Protein AF-W5LVU4-F1 (afdb_monomer)

Secondary structure (DSSP, 8-state):
----HHHHHHHHHHHHHHHHHHHHHHHHHHHH---S---HHHHHHHHHTS---------------EEEPTTS-EEEPP-TTS-S-SSS--B-TTSPBPP-TTTS-HHHHHHHHTTTT------------

Mean predicted aligned error: 16.65 Å

Organism: Lepisosteus oculatus (NCBI:txid7918)

Sequence (129 aa):
MGVSRHFLGVLVGILVGVVLSYCYFKIFFESQSPGRYTPDYFKIYFESQSPGRYTPERHCDAIPKIITSPEGLVYKQTRVLEPRRRDVLTVTPWLAPIVWEGTFDPLIIDSIYKPLNVTIATTVFAVGK

Nearest PDB structures (foldseek):
  7m2w-assembly1_H  TM=3.080E-01  e=7.205E+00  Saccharomyces cerevisiae S288C

Radius of gyration: 25.79 Å; Cα contacts (8 Å, |Δi|>4): 43; chains: 1; bounding box: 55×56×72 Å

Solvent-accessible surface area (backbone atoms only — not comparable to full-atom values): 8746 Å² total; per-residue (Å²): 138,82,82,51,71,66,58,55,53,52,53,52,51,51,52,52,51,52,51,52,51,48,52,49,48,50,54,52,44,67,74,61,57,80,68,86,68,76,51,68,62,61,54,53,55,55,56,70,70,51,97,66,86,80,74,89,78,66,92,73,84,65,70,79,55,69,41,67,44,100,86,68,50,75,42,74,61,82,54,88,92,54,70,90,62,85,90,57,85,52,60,47,98,85,72,48,76,47,93,48,96,75,72,68,57,69,70,60,54,46,66,62,47,57,82,66,69,71,80,85,86,84,89,83,87,88,80,88,132

Foldseek 3Di:
DDDPPVNVVVVVVVVVVVVVVVVVCCVVCVLVVPPVCPPVVVVLLVVVPDPDDDDPPDDPPPPFPWDQDPVRDTDTDDDPNDDPDPPDDQADPSGDGDDDVPPDDVSVVCVVCVVVVDDDDDDDDDDDD

InterPro domains:
  IPR005076 Glycosyl transferase, family 6 [PF03414] (71-129)
  IPR005076 Glycosyl transferase, family 6 [PTHR10462] (30-129)
  IPR029044 Nucleotide-diphospho-sugar transferases [G3DSA:3.90.550.10] (61-129)
  IPR029044 Nucleotide-diphospho-sugar transferases [SSF53448] (73-129)

Structure (mmCIF, N/CA/C/O backbone):
data_AF-W5LVU4-F1
#
_entry.id   AF-W5LVU4-F1
#
loop_
_atom_site.group_PDB
_atom_site.id
_atom_site.type_symbol
_atom_site.label_atom_id
_atom_site.label_alt_id
_atom_site.label_comp_id
_atom_site.label_asym_id
_atom_site.label_entity_id
_atom_site.label_seq_id
_atom_site.pdbx_PDB_ins_code
_atom_site.Cartn_x
_atom_site.Cartn_y
_atom_site.Cartn_z
_atom_site.occupancy
_atom_site.B_iso_or_equiv
_atom_site.auth_seq_id
_atom_site.auth_comp_id
_atom_site.auth_asym_id
_atom_site.auth_atom_id
_atom_site.pdbx_PDB_model_num
ATOM 1 N N . MET A 1 1 ? -8.800 43.505 40.873 1.00 49.34 1 MET A N 1
ATOM 2 C CA . MET A 1 1 ? -9.268 43.414 39.472 1.00 49.34 1 MET A CA 1
ATOM 3 C C . MET A 1 1 ? -9.347 41.941 39.092 1.00 49.34 1 MET A C 1
ATOM 5 O O . MET A 1 1 ? -8.325 41.344 38.791 1.00 49.34 1 MET A O 1
ATOM 9 N N . GLY A 1 2 ? -10.518 41.316 39.246 1.00 59.62 2 GLY A N 1
ATOM 10 C CA . GLY A 1 2 ? -10.696 39.882 38.996 1.00 59.62 2 GLY A CA 1
ATOM 11 C C . GLY A 1 2 ? -10.997 39.626 37.524 1.00 59.62 2 GLY A C 1
ATOM 12 O O . GLY A 1 2 ? -12.016 40.093 37.022 1.00 59.62 2 GLY A O 1
ATOM 13 N N . VAL A 1 3 ? -10.116 38.909 36.828 1.00 64.06 3 VAL A N 1
ATOM 14 C CA . VAL A 1 3 ? -10.374 38.465 35.454 1.00 64.06 3 VAL A CA 1
ATOM 15 C C . VAL A 1 3 ? -11.526 37.462 35.502 1.00 64.06 3 VAL A C 1
ATOM 17 O O . VAL A 1 3 ? -11.422 36.406 36.124 1.00 64.06 3 VAL A O 1
ATOM 20 N N . SER A 1 4 ? -12.661 37.828 34.904 1.00 69.56 4 SER A N 1
ATOM 21 C CA . SER A 1 4 ? -13.858 36.986 34.867 1.00 69.56 4 SER A CA 1
ATOM 22 C C . SER A 1 4 ? -13.539 35.650 34.188 1.00 69.56 4 SER A C 1
ATOM 24 O O . SER A 1 4 ? -12.883 35.611 33.148 1.00 69.56 4 SER A O 1
ATOM 26 N N . ARG A 1 5 ? -14.013 34.538 34.763 1.00 71.38 5 ARG A N 1
ATOM 27 C CA . ARG A 1 5 ? -13.791 33.166 34.255 1.00 71.38 5 ARG A CA 1
ATOM 28 C C . ARG A 1 5 ? -14.218 33.007 32.788 1.00 71.38 5 ARG A C 1
ATOM 30 O O . ARG A 1 5 ? -13.638 32.204 32.065 1.00 71.38 5 ARG A O 1
ATOM 37 N N . HIS A 1 6 ? -15.170 33.825 32.339 1.00 74.25 6 HIS A N 1
ATOM 38 C CA . HIS A 1 6 ? -15.590 33.911 30.941 1.00 74.25 6 HIS A CA 1
ATOM 39 C C . HIS A 1 6 ? -14.502 34.492 30.025 1.00 74.25 6 HIS A C 1
ATOM 41 O O . HIS A 1 6 ? -14.295 33.976 28.932 1.00 74.25 6 HIS A O 1
ATOM 47 N N . PHE A 1 7 ? -13.754 35.503 30.478 1.00 78.06 7 PHE A N 1
ATOM 48 C CA . PHE A 1 7 ? -12.637 36.074 29.718 1.00 78.06 7 PHE A CA 1
ATOM 49 C C . PHE A 1 7 ? -11.483 35.083 29.569 1.00 78.06 7 PHE A C 1
ATOM 51 O O . PHE A 1 7 ? -10.905 34.984 28.492 1.00 78.06 7 PHE A O 1
ATOM 58 N N . LEU A 1 8 ? -11.185 34.306 30.616 1.00 80.31 8 LEU A N 1
ATOM 59 C CA . LEU A 1 8 ?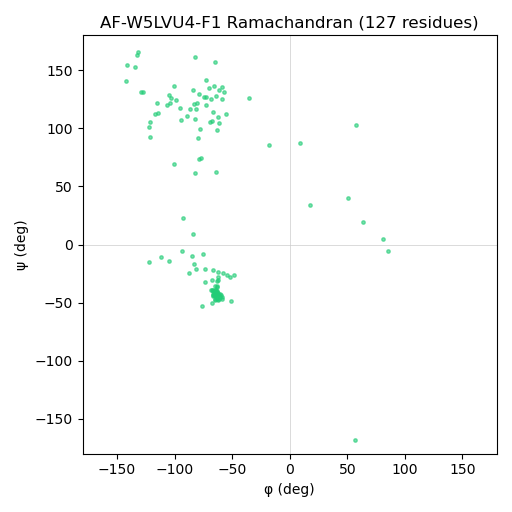 -10.148 33.275 30.548 1.00 80.31 8 LEU A CA 1
ATOM 60 C C . LEU A 1 8 ? -10.520 32.166 29.548 1.00 80.31 8 LEU 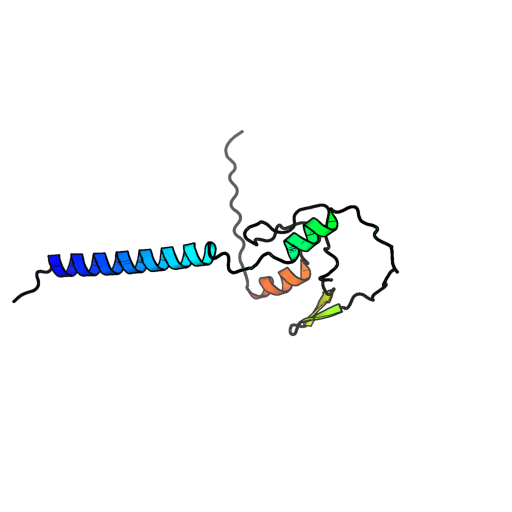A C 1
ATO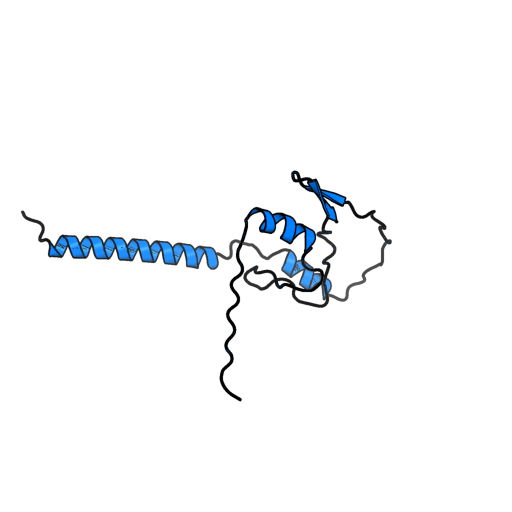M 62 O O . LEU A 1 8 ? -9.676 31.745 28.763 1.00 80.31 8 LEU A O 1
ATOM 66 N N . GLY A 1 9 ? -11.790 31.744 29.523 1.00 81.69 9 GLY A N 1
ATOM 67 C CA . GLY A 1 9 ? -12.283 30.749 28.564 1.00 81.69 9 GLY A CA 1
ATOM 68 C C . GLY A 1 9 ? -12.194 31.212 27.107 1.00 81.69 9 GLY A C 1
ATOM 69 O O . GLY A 1 9 ? -11.768 30.445 26.246 1.00 81.69 9 GLY A O 1
ATOM 70 N N . VAL A 1 10 ? -12.520 32.480 26.834 1.00 86.81 10 VAL A N 1
ATOM 71 C CA . VAL A 1 10 ? -12.390 33.070 25.489 1.00 86.81 10 VAL A CA 1
ATOM 72 C C . VAL A 1 10 ? -10.925 33.109 25.045 1.00 86.81 10 VAL A C 1
ATOM 74 O O . VAL A 1 10 ? -10.613 32.747 23.914 1.00 86.81 10 VAL A O 1
ATOM 77 N N . LEU A 1 11 ? -10.013 33.484 25.942 1.00 89.44 11 LEU A N 1
ATOM 78 C CA . LEU A 1 11 ? -8.584 33.596 25.638 1.00 89.44 11 LEU A CA 1
ATOM 79 C C . LEU A 1 11 ? -7.950 32.228 25.341 1.00 89.44 11 LEU A C 1
ATOM 81 O O . LEU A 1 11 ? -7.182 32.093 24.388 1.00 89.44 11 LEU A O 1
ATOM 85 N N . VAL A 1 12 ? -8.333 31.198 26.101 1.00 91.38 12 VAL A N 1
ATOM 86 C CA . VAL A 1 12 ? -7.921 29.808 25.847 1.00 91.38 12 VAL A CA 1
ATOM 87 C C . VAL A 1 12 ? -8.497 29.302 24.523 1.00 91.38 12 VAL A C 1
ATOM 89 O O . VAL A 1 12 ? -7.768 28.700 23.739 1.00 91.38 12 VAL A O 1
ATOM 92 N N . GLY A 1 13 ? -9.768 29.589 24.227 1.00 90.00 13 GLY A N 1
ATOM 93 C CA . GLY A 1 13 ? -10.394 29.210 22.958 1.00 90.00 13 GLY A CA 1
ATOM 94 C C . GLY A 1 13 ? -9.704 29.830 21.739 1.00 90.00 13 GLY A C 1
ATOM 95 O O . GLY A 1 13 ? -9.441 29.132 20.761 1.00 90.00 13 GLY A O 1
ATOM 96 N N . ILE A 1 14 ? -9.338 31.113 21.819 1.00 94.00 14 ILE A N 1
ATOM 97 C CA . ILE A 1 14 ? -8.584 31.804 20.761 1.00 94.00 14 ILE A CA 1
ATOM 98 C C . ILE A 1 14 ? -7.201 31.172 20.584 1.00 94.00 14 ILE A C 1
ATOM 100 O O . ILE A 1 14 ? -6.810 30.883 19.456 1.00 94.00 14 ILE A O 1
ATOM 104 N N . LEU A 1 15 ? -6.478 30.904 21.675 1.00 94.62 15 LEU A N 1
ATOM 105 C CA . LEU A 1 15 ? -5.166 30.250 21.617 1.00 94.62 15 LEU A CA 1
ATOM 106 C C . LEU A 1 15 ? -5.242 28.875 20.948 1.00 94.62 15 LEU A C 1
ATOM 108 O O . LEU A 1 15 ? -4.452 28.588 20.052 1.00 94.62 15 LEU A O 1
ATOM 112 N N . VAL A 1 16 ? -6.216 28.048 21.331 1.00 94.12 16 VAL A N 1
ATOM 113 C CA . VAL A 1 16 ? -6.416 26.722 20.731 1.00 94.12 16 VAL A CA 1
ATOM 114 C C . VAL A 1 16 ? -6.765 26.842 19.247 1.00 94.12 16 VAL A C 1
ATOM 116 O O . VAL A 1 16 ? -6.183 26.133 18.430 1.00 94.12 16 VAL A O 1
ATOM 119 N N . GLY A 1 17 ? -7.651 27.769 18.875 1.00 94.06 17 GLY A N 1
ATOM 120 C CA . GLY A 1 17 ? -8.009 28.016 17.477 1.00 94.06 17 GLY A CA 1
ATOM 121 C C . GLY A 1 17 ? -6.821 28.469 16.624 1.00 94.06 17 GLY A C 1
ATOM 122 O O . GLY A 1 17 ? -6.619 27.950 15.528 1.00 94.06 17 GLY A O 1
ATOM 123 N N . VAL A 1 18 ? -5.990 29.380 17.139 1.00 95.06 18 VAL A N 1
ATOM 124 C CA . VAL A 1 18 ? -4.783 29.863 16.448 1.00 95.06 18 VAL A CA 1
ATOM 125 C C . VAL A 1 18 ? -3.755 28.744 16.285 1.00 95.06 18 VAL A C 1
ATOM 127 O O . VAL A 1 18 ? -3.203 28.586 15.199 1.00 95.06 18 VAL A O 1
ATOM 130 N N . VAL A 1 19 ? -3.529 27.929 17.320 1.00 94.81 19 VAL A N 1
ATOM 131 C CA . VAL A 1 19 ? -2.598 26.791 17.252 1.00 94.81 19 VAL A CA 1
ATOM 132 C C . VAL A 1 19 ? -3.089 25.745 16.254 1.00 94.81 19 VAL A C 1
ATOM 134 O O . VAL A 1 19 ? -2.322 25.331 15.389 1.00 94.81 19 VAL A O 1
ATOM 137 N N . LEU A 1 20 ? -4.368 25.362 16.308 1.00 92.31 20 LEU A N 1
ATOM 138 C CA . LEU A 1 20 ? -4.947 24.406 15.361 1.00 92.31 20 LEU A CA 1
ATOM 139 C C . LEU A 1 20 ? -4.903 24.935 13.924 1.00 92.31 20 LEU A C 1
ATOM 141 O O 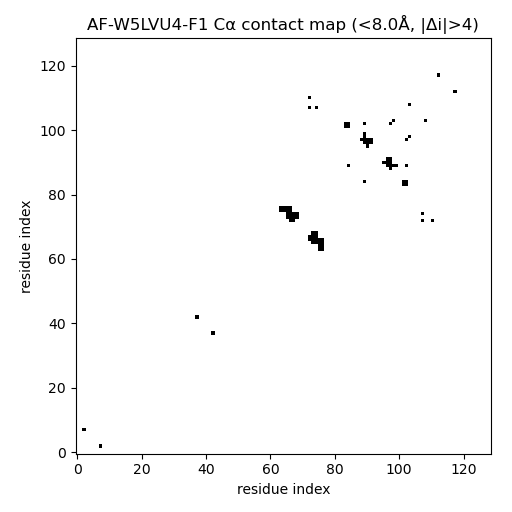. LEU A 1 20 ? -4.535 24.193 13.015 1.00 92.31 20 LEU A O 1
ATOM 145 N N . SER A 1 21 ? -5.203 26.219 13.715 1.00 92.56 21 SER A N 1
ATOM 146 C CA . SER A 1 21 ? -5.102 26.858 12.401 1.00 92.56 21 SER A CA 1
ATOM 147 C C . SER A 1 21 ? -3.661 26.913 11.898 1.00 92.56 21 SER A C 1
ATOM 149 O O . SER A 1 21 ? -3.432 26.679 10.716 1.00 92.56 21 SER A O 1
ATOM 151 N N . TYR A 1 22 ? -2.686 27.207 12.760 1.00 91.12 22 TYR A N 1
ATOM 152 C CA . TYR A 1 22 ? -1.271 27.214 12.391 1.00 91.12 22 TYR A CA 1
ATOM 153 C C . TYR A 1 22 ? -0.778 25.807 12.048 1.00 91.12 22 TYR A C 1
ATOM 155 O O . TYR A 1 22 ? -0.119 25.627 11.030 1.00 91.12 22 TYR A O 1
ATOM 163 N N . CYS A 1 23 ? -1.139 24.795 12.841 1.00 88.94 23 CYS A N 1
ATOM 164 C CA . CYS A 1 23 ? -0.817 23.399 12.551 1.00 88.94 23 CYS A CA 1
ATOM 165 C C . CYS A 1 23 ? -1.440 22.945 11.228 1.00 88.94 23 CYS A C 1
ATOM 167 O O . CYS A 1 23 ? -0.748 22.350 10.405 1.00 88.94 23 CYS A O 1
ATOM 169 N N . TYR A 1 24 ? -2.712 23.275 10.990 1.00 85.44 24 TYR A N 1
ATOM 170 C CA . TYR A 1 24 ? -3.382 22.970 9.730 1.00 85.44 24 TYR A CA 1
ATOM 171 C C . TYR A 1 24 ? -2.718 23.685 8.551 1.00 85.44 24 TYR A C 1
ATOM 173 O O . TYR A 1 24 ? -2.403 23.051 7.549 1.00 85.44 24 TYR A O 1
ATOM 181 N N . PHE A 1 25 ? -2.443 24.986 8.681 1.00 85.19 25 PHE A N 1
ATOM 182 C CA . PHE A 1 25 ? -1.782 25.767 7.640 1.00 85.19 25 PHE A CA 1
ATOM 183 C C . PHE A 1 25 ? -0.369 25.255 7.365 1.00 85.19 25 PHE A C 1
ATOM 185 O O . PHE A 1 25 ? 0.009 25.140 6.210 1.00 85.19 25 PHE A O 1
ATOM 192 N N . LYS A 1 26 ? 0.399 24.878 8.390 1.00 82.12 26 LYS A N 1
ATOM 193 C CA . LYS A 1 26 ? 1.740 24.311 8.223 1.00 82.12 26 LYS A CA 1
ATOM 194 C C . LYS A 1 26 ? 1.690 22.959 7.511 1.00 82.12 26 LYS A C 1
ATOM 196 O O . LYS A 1 26 ? 2.459 22.757 6.588 1.00 82.12 26 LYS A O 1
ATOM 201 N N . ILE A 1 27 ? 0.765 22.067 7.876 1.00 77.75 27 ILE A N 1
ATOM 202 C CA . ILE A 1 27 ? 0.585 20.765 7.206 1.00 77.75 27 ILE A CA 1
ATOM 203 C C . ILE A 1 27 ? 0.132 20.955 5.752 1.00 77.75 27 ILE A C 1
ATOM 205 O O . ILE A 1 27 ? 0.701 20.358 4.841 1.00 77.75 27 ILE A O 1
ATOM 209 N N . PHE A 1 28 ? -0.863 21.811 5.515 1.00 74.00 28 PHE A N 1
ATOM 210 C CA . PHE A 1 28 ? -1.380 22.087 4.176 1.00 74.00 28 PHE A CA 1
ATOM 211 C C . PHE A 1 28 ? -0.347 22.797 3.296 1.00 74.00 28 PHE A C 1
ATOM 213 O O . PHE A 1 28 ? -0.173 22.433 2.139 1.00 74.00 28 PHE A O 1
ATOM 220 N N . PHE A 1 29 ? 0.371 23.782 3.836 1.00 62.59 29 PHE A N 1
ATOM 221 C CA . PHE A 1 29 ? 1.403 24.509 3.108 1.00 62.59 29 PHE A CA 1
ATOM 222 C C . PHE A 1 29 ? 2.658 23.664 2.915 1.00 62.59 29 PHE A C 1
ATOM 224 O O . PHE A 1 29 ? 3.280 23.777 1.875 1.00 62.59 29 PHE A O 1
ATOM 231 N N . GLU A 1 30 ? 3.030 22.770 3.827 1.00 60.56 30 GLU A N 1
ATOM 232 C CA . GLU A 1 30 ? 4.100 21.789 3.583 1.00 60.56 30 GLU A CA 1
ATOM 233 C C . GLU A 1 30 ? 3.675 20.763 2.518 1.00 60.56 30 GLU A C 1
ATOM 235 O O . GLU A 1 30 ? 4.490 20.351 1.699 1.00 60.56 30 GLU A O 1
ATOM 240 N N . SER A 1 31 ? 2.374 20.467 2.427 1.00 54.22 31 SER A N 1
ATOM 241 C CA . SER A 1 31 ? 1.786 19.704 1.321 1.00 54.22 31 SER A CA 1
ATOM 242 C C . SER A 1 31 ? 1.675 20.487 0.000 1.00 54.22 31 SER A C 1
ATOM 244 O O . SER A 1 31 ? 1.541 19.858 -1.047 1.00 54.22 31 SER A O 1
ATOM 246 N N . GLN A 1 32 ? 1.688 21.824 0.027 1.00 52.81 32 GLN A N 1
ATOM 247 C CA . GLN A 1 32 ? 1.508 22.699 -1.146 1.00 52.81 32 GLN A CA 1
ATOM 248 C C . GLN A 1 32 ? 2.763 23.480 -1.535 1.00 52.81 32 GLN A C 1
ATOM 250 O O . GLN A 1 32 ? 2.773 24.074 -2.606 1.00 52.81 32 GLN A O 1
ATOM 255 N N . SER A 1 33 ? 3.811 23.492 -0.705 1.00 46.94 33 SER A N 1
ATOM 256 C CA . SER A 1 33 ? 5.079 24.165 -0.969 1.00 46.94 33 SER A CA 1
ATOM 257 C C . SER A 1 33 ? 5.676 23.519 -2.210 1.00 46.94 33 SER A C 1
ATOM 259 O O . SER A 1 33 ? 6.234 22.423 -2.115 1.00 46.94 33 SER A O 1
ATOM 261 N N . PRO A 1 34 ? 5.626 24.179 -3.377 1.00 46.72 34 PRO A N 1
ATOM 262 C CA . PRO A 1 34 ? 6.292 23.711 -4.567 1.00 46.72 34 PRO A CA 1
ATOM 263 C C . PRO A 1 34 ? 7.736 24.181 -4.420 1.00 46.72 34 PRO A C 1
ATOM 265 O O . PRO A 1 34 ? 8.224 25.040 -5.153 1.00 46.72 34 PRO A O 1
ATOM 268 N N . GLY A 1 35 ? 8.421 23.703 -3.381 1.00 42.75 35 GLY A N 1
ATOM 269 C CA . GLY A 1 35 ? 9.856 23.867 -3.292 1.00 42.75 35 GLY A CA 1
ATOM 270 C C . GLY A 1 35 ? 10.413 23.112 -4.478 1.00 42.75 35 GLY A C 1
ATOM 271 O O . GLY A 1 35 ? 10.409 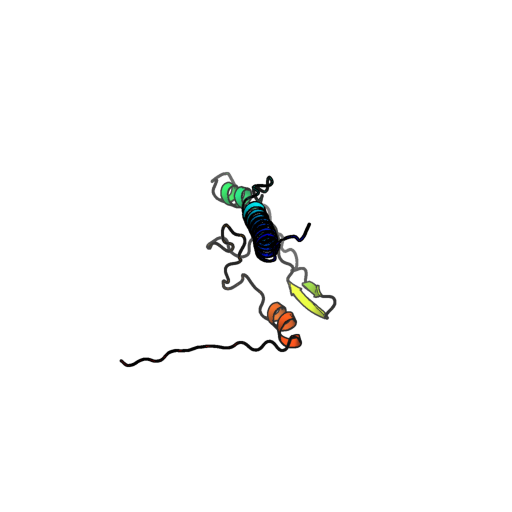21.907 -4.401 1.00 42.75 35 GLY A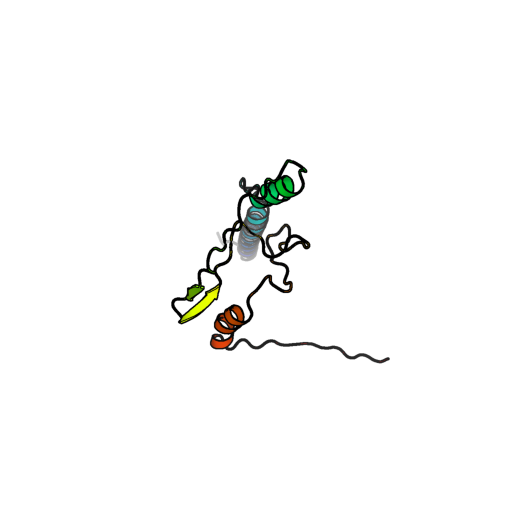 O 1
ATOM 272 N N . ARG A 1 36 ? 10.740 23.803 -5.578 1.00 43.03 36 ARG A N 1
ATOM 273 C CA . ARG A 1 36 ? 11.573 23.442 -6.750 1.00 43.03 36 ARG A CA 1
ATOM 274 C C . ARG A 1 36 ? 11.895 21.957 -7.033 1.00 43.03 36 ARG A C 1
ATOM 276 O O . ARG A 1 36 ? 12.945 21.651 -7.584 1.00 43.03 36 ARG A O 1
ATOM 283 N N . TYR A 1 37 ? 10.983 21.044 -6.744 1.00 44.28 37 TYR A N 1
ATOM 284 C CA . TYR A 1 37 ? 11.040 19.637 -7.080 1.00 44.28 37 TYR A CA 1
ATOM 285 C C . TYR A 1 37 ? 10.156 19.483 -8.307 1.00 44.28 37 TYR A C 1
ATOM 287 O O . TYR A 1 37 ? 9.076 18.906 -8.254 1.00 44.28 37 TYR A O 1
ATOM 295 N N . THR A 1 38 ? 10.606 20.026 -9.439 1.00 45.31 38 THR A N 1
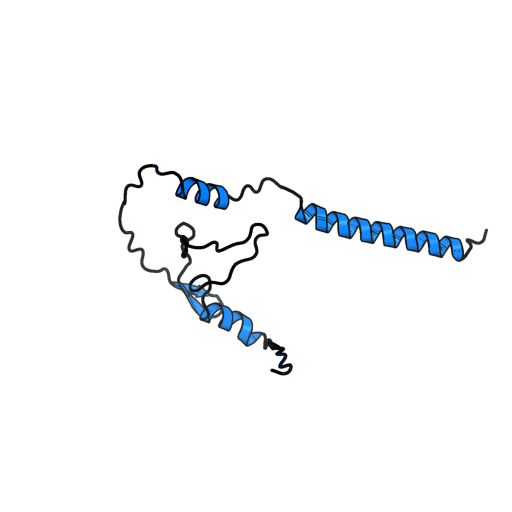ATOM 296 C CA . THR A 1 38 ? 10.327 19.310 -10.681 1.00 45.31 38 THR A CA 1
ATOM 297 C C . THR A 1 38 ? 11.054 17.984 -10.499 1.00 45.31 38 THR A C 1
ATOM 299 O O . THR A 1 38 ? 12.286 18.003 -10.410 1.00 45.31 38 THR A O 1
ATOM 302 N N . PRO A 1 39 ? 10.359 16.853 -10.320 1.00 49.19 39 PRO A N 1
ATOM 303 C CA . PRO A 1 39 ? 11.061 15.604 -10.141 1.00 49.19 39 PRO A CA 1
ATOM 304 C C . PRO A 1 39 ? 11.793 15.367 -11.457 1.00 49.19 39 PRO A C 1
ATOM 306 O O . PRO A 1 39 ? 11.156 15.383 -12.512 1.00 49.19 39 PRO A O 1
ATOM 309 N N . ASP A 1 40 ? 13.101 15.117 -11.414 1.00 54.44 40 ASP A N 1
ATOM 310 C CA . ASP A 1 40 ? 13.837 14.614 -12.583 1.00 54.44 40 ASP A CA 1
ATOM 311 C C . ASP A 1 40 ? 13.095 13.421 -13.216 1.00 54.44 40 ASP A C 1
ATOM 313 O O . ASP A 1 40 ? 13.130 13.228 -14.422 1.00 54.44 40 ASP A O 1
ATOM 317 N N . TYR A 1 41 ? 12.295 12.694 -12.427 1.00 50.59 41 TYR A N 1
ATOM 318 C CA . TYR A 1 41 ? 11.334 11.694 -12.885 1.00 50.59 41 TYR A CA 1
ATOM 319 C C . TYR A 1 41 ? 10.382 12.184 -13.987 1.00 50.59 41 TYR A C 1
ATOM 321 O O . TYR A 1 41 ? 10.250 11.520 -15.009 1.00 50.59 41 TYR A O 1
ATOM 329 N N . PHE A 1 42 ? 9.743 13.349 -13.834 1.00 51.50 42 PHE A N 1
ATOM 330 C CA . PHE A 1 42 ? 8.828 13.874 -14.854 1.00 51.50 42 PHE A CA 1
ATOM 331 C C . PHE A 1 42 ? 9.577 14.200 -16.151 1.00 51.50 42 PHE A C 1
ATOM 333 O O . PHE A 1 42 ? 9.069 13.948 -17.241 1.00 51.50 42 PHE A O 1
ATOM 340 N N . LYS A 1 43 ? 10.821 14.678 -16.031 1.00 53.72 43 LYS A N 1
ATOM 341 C CA . LYS A 1 43 ? 11.706 14.925 -17.171 1.00 53.72 43 LYS A CA 1
ATOM 342 C C . LYS A 1 43 ? 12.095 13.621 -17.875 1.00 53.72 43 LYS A C 1
ATOM 344 O O . LYS A 1 43 ? 12.003 13.557 -19.092 1.00 53.72 43 LYS A O 1
ATOM 349 N N . ILE A 1 44 ? 12.433 12.563 -17.130 1.00 56.94 44 ILE A N 1
ATOM 350 C CA . ILE A 1 44 ? 12.770 11.237 -17.684 1.00 56.94 44 ILE A CA 1
ATOM 351 C C . ILE A 1 44 ? 11.562 10.612 -18.400 1.00 56.94 44 ILE A C 1
ATOM 353 O O . ILE A 1 44 ? 11.720 10.026 -19.470 1.00 56.94 44 ILE A O 1
ATOM 357 N N . TYR A 1 45 ? 10.350 10.764 -17.857 1.00 50.00 45 TYR A N 1
ATOM 358 C CA . TYR A 1 45 ? 9.126 10.305 -18.526 1.00 50.00 45 TYR A CA 1
ATOM 359 C C . TYR A 1 45 ? 8.893 11.041 -19.849 1.00 50.00 45 TYR A C 1
ATOM 361 O O . TYR A 1 45 ? 8.645 10.391 -20.864 1.00 50.00 45 TYR A O 1
ATOM 369 N N . PHE A 1 46 ? 9.025 12.371 -19.863 1.00 52.47 46 PHE A N 1
ATOM 370 C CA . PHE A 1 46 ? 8.822 13.177 -21.072 1.00 52.47 46 PHE A CA 1
ATOM 371 C C . PHE A 1 46 ? 9.912 12.946 -22.134 1.00 52.47 46 PHE A C 1
ATOM 373 O O . PHE A 1 46 ? 9.609 12.835 -23.323 1.00 52.47 46 PHE A O 1
ATOM 380 N N . GLU A 1 47 ? 11.173 12.800 -21.715 1.00 51.16 47 GLU A N 1
ATOM 381 C CA . GLU A 1 47 ? 12.297 12.450 -22.595 1.00 51.16 47 GLU A CA 1
ATOM 382 C C . GLU A 1 47 ? 12.086 11.058 -23.218 1.00 51.16 47 GLU A C 1
ATOM 384 O O . GLU A 1 47 ? 12.346 10.864 -24.402 1.00 51.16 47 GLU A O 1
ATOM 389 N N . SER A 1 48 ? 11.513 10.104 -22.467 1.00 53.12 48 SER A N 1
ATOM 390 C CA . SER A 1 48 ? 11.208 8.759 -22.980 1.00 53.12 48 SER A CA 1
ATOM 391 C C . SER A 1 48 ? 10.123 8.725 -24.065 1.00 53.12 48 SER A C 1
ATOM 393 O O . SER A 1 48 ? 10.068 7.774 -24.844 1.00 53.12 48 SER A O 1
ATOM 395 N N . GLN A 1 49 ? 9.268 9.752 -24.132 1.00 49.25 49 GLN A N 1
ATOM 396 C CA . GLN A 1 49 ? 8.192 9.877 -25.123 1.00 49.25 49 GLN A CA 1
ATOM 397 C C . GLN A 1 49 ? 8.596 10.687 -26.364 1.00 49.25 49 GLN A C 1
ATOM 399 O O . GLN A 1 49 ? 7.831 10.745 -27.328 1.00 49.25 49 GLN A O 1
ATOM 404 N N . SER A 1 50 ? 9.795 11.276 -26.383 1.00 48.78 50 SER A N 1
ATOM 405 C CA . SER A 1 50 ? 10.318 11.987 -27.552 1.00 48.78 50 SER A CA 1
ATOM 406 C C . SER A 1 50 ? 10.951 10.984 -28.531 1.00 48.78 50 SER A C 1
ATOM 408 O O . SER A 1 50 ? 11.892 10.284 -28.156 1.00 48.78 50 SER A O 1
ATOM 410 N N . PRO A 1 51 ? 10.488 10.872 -29.793 1.00 52.47 51 PRO A N 1
ATOM 411 C CA . PRO A 1 51 ? 11.039 9.923 -30.756 1.00 52.47 51 PRO A CA 1
ATOM 412 C C . PRO A 1 51 ? 12.354 10.471 -31.333 1.00 52.47 51 PRO A C 1
ATOM 414 O O . PRO A 1 51 ? 12.418 10.947 -32.464 1.00 52.47 51 PRO A O 1
ATOM 417 N N . GLY A 1 52 ? 13.415 10.439 -30.530 1.00 50.00 52 GLY A N 1
ATOM 418 C CA . GLY A 1 52 ? 14.761 10.867 -30.896 1.00 50.00 52 GLY A CA 1
ATOM 419 C C . GLY A 1 52 ? 15.755 9.723 -30.729 1.00 50.00 52 GLY A C 1
ATOM 420 O O . GLY A 1 52 ? 16.093 9.365 -29.611 1.00 50.00 52 GLY A O 1
ATOM 421 N N . ARG A 1 53 ? 16.180 9.138 -31.859 1.00 43.00 53 ARG A N 1
ATOM 422 C CA . ARG A 1 53 ? 17.276 8.159 -32.058 1.00 43.00 53 ARG A CA 1
ATOM 423 C C . ARG A 1 53 ? 17.907 7.572 -30.781 1.00 43.00 53 ARG A C 1
ATOM 425 O O . ARG A 1 53 ? 18.963 8.019 -30.344 1.00 43.00 53 ARG A O 1
ATOM 432 N N . TYR A 1 54 ? 17.328 6.487 -30.273 1.00 40.97 54 TYR A N 1
ATOM 433 C CA . TYR A 1 54 ? 18.033 5.597 -29.353 1.00 40.97 54 TYR A CA 1
ATOM 434 C C . TYR A 1 54 ? 18.910 4.641 -30.171 1.00 40.97 54 TYR A C 1
ATOM 436 O O . TYR A 1 54 ? 18.402 3.762 -30.871 1.00 40.97 54 TYR A O 1
ATOM 444 N N . THR A 1 55 ? 20.227 4.830 -30.130 1.00 42.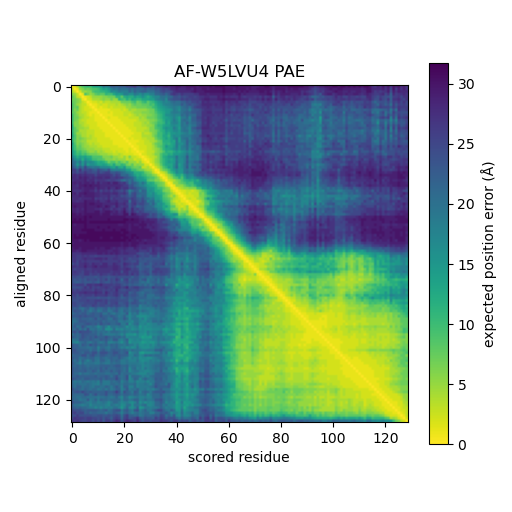03 55 THR A N 1
ATOM 445 C CA . THR A 1 55 ? 21.180 3.801 -30.554 1.00 42.03 55 THR A CA 1
ATOM 446 C C . THR A 1 55 ? 21.189 2.706 -29.482 1.00 42.03 55 THR A C 1
ATOM 448 O O . THR A 1 55 ? 21.361 3.019 -28.304 1.00 42.03 55 THR A O 1
ATOM 451 N N . PRO A 1 56 ? 20.984 1.420 -29.827 1.00 45.56 56 PRO A N 1
ATOM 452 C CA . PRO A 1 56 ? 21.049 0.338 -28.855 1.00 45.56 56 PRO A CA 1
ATOM 453 C C . PRO A 1 56 ? 22.523 0.045 -28.566 1.00 45.56 56 PRO A C 1
ATOM 455 O O . PRO A 1 56 ? 23.105 -0.919 -29.063 1.00 45.56 56 PRO A O 1
ATOM 458 N N . GLU A 1 57 ? 23.172 0.916 -27.802 1.00 45.16 57 GLU A N 1
ATOM 459 C CA . GLU A 1 57 ? 24.539 0.684 -27.364 1.00 45.16 57 GLU A CA 1
ATOM 460 C C . GLU A 1 57 ? 24.544 -0.308 -26.206 1.00 45.16 57 GLU A C 1
ATOM 462 O O . GLU A 1 57 ? 24.323 0.028 -25.050 1.00 45.16 57 GLU A O 1
ATOM 467 N N . ARG A 1 58 ? 24.838 -1.551 -26.596 1.00 42.03 58 ARG A N 1
ATOM 468 C CA . ARG A 1 58 ? 25.450 -2.626 -25.812 1.00 42.03 58 ARG A CA 1
ATOM 469 C C . ARG A 1 58 ? 24.703 -3.020 -24.541 1.00 42.03 58 ARG A C 1
ATOM 471 O O . ARG A 1 58 ? 24.838 -2.429 -23.481 1.00 42.03 58 ARG A O 1
ATOM 478 N N . HIS A 1 59 ? 24.011 -4.145 -24.684 1.00 44.22 59 HIS A N 1
ATOM 479 C CA . HIS A 1 59 ? 23.902 -5.229 -23.713 1.00 44.22 59 HIS A CA 1
ATOM 480 C C . HIS A 1 59 ? 25.001 -5.200 -22.632 1.00 44.22 59 HIS A C 1
ATOM 482 O O . HIS A 1 59 ? 26.043 -5.843 -22.745 1.00 44.22 59 HIS A O 1
ATOM 488 N N . CYS A 1 60 ? 24.769 -4.427 -21.574 1.00 47.62 60 CYS A N 1
ATOM 489 C CA . CYS A 1 60 ? 25.462 -4.598 -20.315 1.00 47.62 60 CYS A CA 1
ATOM 490 C C . CYS A 1 60 ? 24.774 -5.769 -19.617 1.00 47.62 60 CYS A C 1
ATOM 492 O O . CYS A 1 60 ? 23.820 -5.579 -18.854 1.00 47.62 60 CYS A O 1
ATOM 494 N N . ASP A 1 61 ? 25.291 -6.974 -19.848 1.00 47.72 61 ASP A N 1
ATOM 495 C CA . ASP A 1 61 ? 25.178 -8.095 -18.913 1.00 47.72 61 ASP A CA 1
ATOM 496 C C . ASP A 1 61 ? 25.921 -7.742 -17.618 1.00 47.72 61 ASP A C 1
ATOM 498 O O . ASP A 1 61 ? 26.920 -8.339 -17.224 1.00 47.72 61 ASP A O 1
ATOM 502 N N . ALA A 1 62 ? 25.457 -6.695 -16.940 1.00 56.53 62 ALA A N 1
ATOM 503 C CA . ALA A 1 62 ? 25.855 -6.421 -15.583 1.00 56.53 62 ALA A CA 1
ATOM 504 C C . ALA A 1 62 ? 25.234 -7.531 -14.738 1.00 56.53 62 ALA A C 1
ATOM 506 O O . ALA A 1 62 ? 24.014 -7.535 -14.517 1.00 56.53 62 ALA A O 1
ATOM 507 N N . ILE A 1 63 ? 26.088 -8.467 -14.308 1.00 56.28 63 ILE A N 1
ATOM 508 C CA . ILE A 1 63 ? 25.801 -9.475 -13.285 1.00 56.28 63 ILE A CA 1
ATOM 509 C C . ILE A 1 63 ? 24.895 -8.820 -12.236 1.00 56.28 63 ILE A C 1
ATOM 511 O O . ILE A 1 63 ? 25.233 -7.731 -11.753 1.00 56.28 63 ILE A O 1
ATOM 515 N N . PRO A 1 64 ? 23.724 -9.402 -11.913 1.00 58.91 64 PRO A N 1
ATOM 516 C CA . PRO A 1 64 ? 22.836 -8.817 -10.924 1.00 58.91 64 PRO A CA 1
ATOM 517 C C . PRO A 1 64 ? 23.627 -8.635 -9.631 1.00 58.91 64 PRO A C 1
ATOM 519 O O . PRO A 1 64 ? 24.047 -9.609 -9.014 1.00 58.91 64 PRO A O 1
ATOM 522 N N . LYS A 1 65 ? 23.870 -7.379 -9.245 1.00 70.12 65 LYS A N 1
ATOM 523 C CA . LYS A 1 65 ? 24.517 -7.086 -7.974 1.00 70.12 65 LYS A CA 1
ATOM 524 C C . LYS A 1 65 ? 23.538 -7.486 -6.880 1.00 70.12 65 LYS A C 1
ATOM 526 O O . LYS A 1 65 ? 22.496 -6.859 -6.702 1.00 70.12 65 LYS A O 1
ATOM 531 N N . ILE A 1 66 ? 23.843 -8.597 -6.232 1.00 74.06 66 ILE A N 1
ATOM 532 C CA . ILE A 1 66 ? 23.104 -9.096 -5.086 1.00 74.06 66 ILE A CA 1
ATOM 533 C C . ILE A 1 66 ? 23.601 -8.308 -3.870 1.00 74.06 66 ILE A C 1
ATOM 535 O O . ILE A 1 66 ? 24.801 -8.265 -3.605 1.00 74.06 66 ILE A O 1
ATOM 539 N N . ILE A 1 67 ? 22.688 -7.631 -3.183 1.00 79.12 67 ILE A N 1
ATOM 540 C CA . ILE A 1 67 ? 22.954 -6.884 -1.956 1.00 79.12 67 ILE A CA 1
ATOM 541 C C . ILE A 1 67 ? 22.506 -7.744 -0.784 1.00 79.12 67 ILE A C 1
ATOM 543 O O . ILE A 1 67 ? 21.420 -8.317 -0.815 1.00 79.12 67 ILE A O 1
ATOM 547 N N . THR A 1 68 ? 23.332 -7.789 0.255 1.00 79.31 68 THR A N 1
ATOM 548 C CA . THR A 1 68 ? 22.964 -8.365 1.545 1.00 79.31 68 THR A CA 1
ATOM 549 C C . THR A 1 68 ? 22.687 -7.225 2.520 1.00 79.31 68 THR A C 1
ATOM 551 O O . THR A 1 68 ? 23.546 -6.370 2.732 1.00 79.31 68 THR A O 1
ATOM 554 N N . SER A 1 69 ? 21.479 -7.185 3.077 1.00 77.19 69 SER A N 1
ATOM 555 C CA . SER A 1 69 ? 21.092 -6.265 4.150 1.00 77.19 69 SER A CA 1
ATOM 556 C C . SER A 1 69 ? 21.882 -6.566 5.433 1.00 77.19 69 SER A C 1
ATOM 558 O O . SER A 1 69 ? 22.317 -7.709 5.601 1.00 77.19 69 SER A O 1
ATOM 560 N N . PRO A 1 70 ? 22.036 -5.612 6.371 1.00 71.25 70 PRO A N 1
ATOM 561 C CA . PRO A 1 70 ? 22.623 -5.882 7.689 1.00 71.25 70 PRO A CA 1
ATOM 562 C C . PRO A 1 70 ? 21.963 -7.060 8.426 1.00 71.25 70 PRO A C 1
ATOM 564 O O . PRO A 1 70 ? 22.617 -7.767 9.185 1.00 71.25 70 PRO A O 1
ATOM 567 N N . GLU A 1 71 ? 20.687 -7.315 8.144 1.00 71.06 71 GLU A N 1
ATOM 568 C CA . GLU A 1 71 ? 19.874 -8.403 8.692 1.00 71.06 71 GLU A CA 1
ATOM 569 C C . GLU A 1 71 ? 20.046 -9.737 7.932 1.00 71.06 71 GLU A C 1
ATOM 571 O O . GLU A 1 71 ? 19.296 -10.684 8.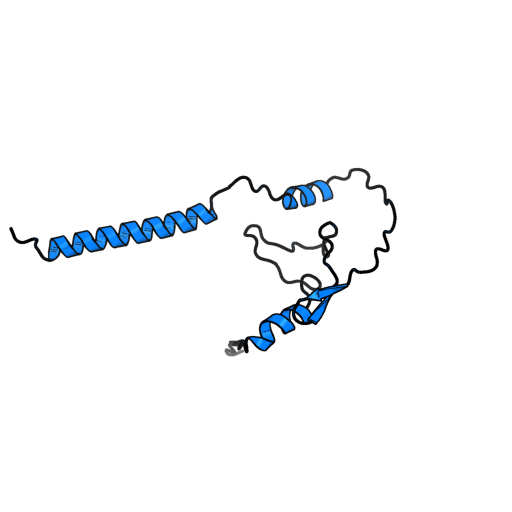154 1.00 71.06 71 GLU A O 1
ATOM 576 N N . GLY A 1 72 ? 21.009 -9.830 7.007 1.00 77.19 72 GLY A N 1
ATOM 577 C CA . GLY A 1 72 ? 21.299 -11.042 6.230 1.00 77.19 72 GLY A CA 1
ATOM 578 C C . GLY A 1 72 ? 20.373 -11.277 5.032 1.00 77.19 72 GLY A C 1
ATOM 579 O O . GLY A 1 72 ? 20.483 -12.301 4.360 1.00 77.19 72 GLY A O 1
ATOM 580 N N . LEU A 1 73 ? 19.473 -10.339 4.734 1.00 81.69 73 LEU A N 1
ATOM 581 C CA . LEU A 1 73 ? 18.553 -10.443 3.605 1.00 81.69 73 LEU A CA 1
ATOM 582 C C . LEU A 1 73 ? 19.286 -10.234 2.278 1.00 81.69 73 LEU A C 1
ATOM 584 O O . LEU A 1 73 ? 19.828 -9.163 2.026 1.00 81.69 73 LEU A O 1
ATOM 588 N N . VAL A 1 74 ? 19.242 -11.239 1.414 1.00 83.62 74 VAL A N 1
ATOM 589 C CA . VAL A 1 74 ? 19.877 -11.230 0.095 1.00 83.62 74 VAL A CA 1
ATOM 590 C C . VAL A 1 74 ? 18.853 -10.805 -0.961 1.00 83.62 74 VAL A C 1
ATOM 592 O O . VAL A 1 74 ? 17.865 -11.503 -1.169 1.00 83.62 74 VAL A O 1
ATOM 595 N N . TYR A 1 75 ? 19.077 -9.682 -1.645 1.00 80.69 75 TYR A N 1
ATOM 596 C CA . TYR A 1 75 ? 18.160 -9.162 -2.665 1.00 80.69 75 TYR A CA 1
ATOM 597 C C . TYR A 1 75 ? 18.876 -8.564 -3.878 1.00 80.69 75 TYR A C 1
ATOM 599 O O . TYR A 1 75 ? 20.019 -8.112 -3.815 1.00 80.69 75 TYR A O 1
ATOM 607 N N . LYS A 1 76 ? 18.198 -8.550 -5.030 1.00 82.94 76 LYS A N 1
ATOM 608 C CA . LYS A 1 76 ? 18.738 -7.968 -6.267 1.00 82.94 76 LYS A CA 1
ATOM 609 C C . LYS A 1 76 ? 18.709 -6.442 -6.188 1.00 82.94 76 LYS A C 1
ATOM 611 O O . LYS A 1 76 ? 17.645 -5.857 -5.990 1.00 82.94 76 LYS A O 1
ATOM 616 N N . GLN A 1 77 ? 19.848 -5.796 -6.438 1.00 80.69 77 GLN A N 1
ATOM 617 C CA . GLN A 1 77 ? 19.925 -4.341 -6.524 1.00 80.69 77 GLN A CA 1
ATOM 618 C C . GLN A 1 77 ? 18.965 -3.799 -7.592 1.00 80.69 77 GLN A C 1
ATOM 620 O O . GLN A 1 77 ? 18.947 -4.260 -8.739 1.00 80.69 77 GLN A O 1
ATOM 625 N N . THR A 1 78 ? 18.183 -2.787 -7.219 1.00 74.75 78 THR A N 1
ATOM 626 C CA . THR A 1 78 ? 17.342 -2.037 -8.150 1.00 74.75 78 THR A CA 1
ATOM 627 C C . THR A 1 78 ? 18.214 -1.177 -9.062 1.00 74.75 78 THR A C 1
ATOM 629 O O . THR A 1 78 ? 19.163 -0.520 -8.631 1.00 74.75 78 THR A O 1
ATOM 632 N N . ARG A 1 79 ? 17.910 -1.192 -10.361 1.00 78.00 79 ARG A N 1
ATOM 633 C CA . ARG A 1 79 ? 18.585 -0.343 -11.343 1.00 78.00 79 ARG A CA 1
ATOM 634 C C . ARG A 1 79 ? 17.828 0.980 -11.425 1.00 78.00 79 ARG A C 1
ATOM 636 O O . ARG A 1 79 ? 16.706 1.011 -11.907 1.00 78.00 79 ARG A O 1
ATOM 643 N N . VAL A 1 80 ? 18.432 2.066 -10.943 1.00 73.44 80 VAL A N 1
ATOM 644 C CA . VAL A 1 80 ? 17.782 3.394 -10.888 1.00 73.44 80 VAL A CA 1
ATOM 645 C C . VAL A 1 80 ? 17.453 3.928 -12.287 1.00 73.44 80 VAL A C 1
ATOM 647 O O . VAL A 1 80 ? 16.411 4.542 -12.485 1.00 73.44 80 VAL A O 1
ATOM 650 N N . LEU A 1 81 ? 18.320 3.654 -13.265 1.00 75.94 81 LEU A N 1
ATOM 651 C CA . LEU A 1 81 ? 18.178 4.125 -14.648 1.00 75.94 81 LEU A CA 1
ATOM 652 C C . LEU A 1 81 ? 17.291 3.218 -15.516 1.00 75.94 81 LEU A C 1
ATOM 654 O O . LEU A 1 81 ? 16.938 3.583 -16.633 1.00 75.94 81 LEU A O 1
ATOM 658 N N . GLU A 1 82 ? 16.924 2.038 -15.016 1.00 76.81 82 GLU A N 1
ATOM 659 C CA . GLU A 1 82 ? 16.097 1.075 -15.739 1.00 76.81 82 GLU A CA 1
ATOM 660 C C . GLU A 1 82 ? 14.834 0.780 -14.927 1.00 76.81 82 GLU A C 1
ATOM 662 O O . GLU A 1 82 ? 14.837 -0.113 -14.073 1.00 76.81 82 GLU A O 1
ATOM 667 N N . PRO A 1 83 ? 13.733 1.512 -15.173 1.00 75.38 83 PRO A N 1
ATOM 668 C CA . PRO A 1 83 ? 12.476 1.225 -14.499 1.00 75.38 83 PRO A CA 1
ATOM 669 C C . PRO A 1 83 ? 12.008 -0.196 -14.844 1.00 75.38 83 PRO A C 1
ATOM 671 O O . PRO A 1 83 ? 11.999 -0.584 -16.014 1.00 75.38 83 PRO A O 1
ATOM 674 N N . ARG A 1 84 ? 11.599 -0.969 -13.823 1.00 80.12 84 ARG A N 1
ATOM 675 C CA . ARG A 1 84 ? 11.094 -2.351 -13.988 1.00 80.12 84 ARG A CA 1
ATOM 676 C C . ARG A 1 84 ? 9.820 -2.425 -14.837 1.00 80.12 84 ARG A C 1
ATOM 678 O O . ARG A 1 84 ? 9.572 -3.448 -15.462 1.00 80.12 84 ARG A O 1
ATOM 685 N N . ARG A 1 85 ? 9.015 -1.360 -14.833 1.00 81.75 85 ARG A N 1
ATOM 686 C CA . ARG A 1 85 ? 7.764 -1.218 -15.585 1.00 81.75 85 ARG A CA 1
ATOM 687 C C . ARG A 1 85 ? 7.792 0.099 -16.351 1.00 81.75 85 ARG A C 1
ATOM 689 O O . ARG A 1 85 ? 8.124 1.130 -15.770 1.00 81.75 85 ARG A O 1
ATOM 696 N N . ARG A 1 86 ? 7.467 0.049 -17.642 1.00 86.06 86 ARG A N 1
ATOM 697 C CA . ARG A 1 86 ? 7.342 1.223 -18.540 1.00 86.06 86 ARG A CA 1
ATOM 698 C C . ARG A 1 86 ? 5.953 1.327 -19.173 1.00 86.06 86 ARG A C 1
ATOM 700 O O . ARG A 1 86 ? 5.594 2.354 -19.726 1.00 86.06 86 ARG A O 1
ATOM 707 N N . ASP A 1 87 ? 5.205 0.238 -19.094 1.00 88.06 87 ASP A N 1
ATOM 708 C CA . ASP A 1 87 ? 3.861 0.012 -19.610 1.00 88.06 87 ASP A CA 1
ATOM 709 C C . ASP A 1 87 ? 2.763 0.580 -18.700 1.00 88.06 87 ASP A C 1
ATOM 711 O O . ASP A 1 87 ? 1.654 0.830 -19.163 1.00 88.06 87 ASP A O 1
ATOM 715 N N . VAL A 1 88 ? 3.060 0.796 -17.415 1.00 87.19 88 VAL A N 1
ATOM 716 C CA . VAL A 1 88 ? 2.090 1.246 -16.407 1.00 87.19 88 VAL A CA 1
ATOM 717 C C . VAL A 1 88 ? 2.645 2.369 -15.535 1.00 87.19 88 VAL A C 1
ATOM 719 O O . VAL A 1 88 ? 3.850 2.458 -15.293 1.00 87.19 88 VAL A O 1
ATOM 722 N N . LEU A 1 89 ? 1.747 3.203 -15.004 1.00 86.25 89 LEU A N 1
ATOM 723 C CA . LEU A 1 89 ? 2.078 4.167 -13.954 1.00 86.25 89 LEU A CA 1
ATOM 724 C C . LEU A 1 89 ? 2.398 3.420 -12.653 1.00 86.25 89 LEU A C 1
ATOM 726 O O . LEU A 1 89 ? 1.592 2.625 -12.171 1.00 86.25 89 LEU A O 1
ATOM 730 N N . THR A 1 90 ? 3.569 3.684 -12.074 1.00 87.62 90 THR A N 1
ATOM 731 C CA . THR A 1 90 ? 4.044 3.022 -10.841 1.00 87.62 90 THR A CA 1
ATOM 732 C C . THR A 1 90 ? 3.964 3.909 -9.599 1.00 87.62 90 THR A C 1
ATOM 734 O O . THR A 1 90 ? 4.050 3.401 -8.483 1.00 87.62 90 THR A O 1
ATOM 737 N N . VAL A 1 91 ? 3.771 5.221 -9.768 1.00 89.56 91 VAL A N 1
ATOM 738 C CA . VAL A 1 91 ? 3.686 6.212 -8.686 1.00 89.56 91 VAL A CA 1
ATOM 739 C C . VAL A 1 91 ? 2.622 7.254 -9.041 1.00 89.56 91 VAL A C 1
ATOM 741 O O . VAL A 1 91 ? 2.493 7.653 -10.198 1.00 89.56 91 VAL A O 1
ATOM 744 N N . THR A 1 92 ? 1.847 7.679 -8.047 1.00 90.06 92 THR A N 1
ATOM 745 C CA . THR A 1 92 ? 0.828 8.738 -8.175 1.00 90.06 92 THR A CA 1
ATOM 746 C C . THR A 1 92 ? 1.444 10.145 -8.062 1.00 90.06 92 THR A C 1
ATOM 748 O O . THR A 1 92 ? 2.533 10.288 -7.503 1.00 90.06 92 THR A O 1
ATOM 751 N N . PRO A 1 93 ? 0.767 11.222 -8.518 1.00 89.25 93 PRO A N 1
ATOM 752 C CA . PRO A 1 93 ? 1.285 12.592 -8.394 1.00 89.25 93 PRO A CA 1
ATOM 753 C C . PRO A 1 93 ? 1.590 13.047 -6.956 1.00 89.25 93 PRO A C 1
ATOM 755 O O . PRO A 1 93 ? 2.435 13.912 -6.763 1.00 89.25 93 PRO A O 1
ATOM 758 N N . TRP A 1 94 ? 0.944 12.450 -5.946 1.00 91.75 94 TRP A N 1
ATOM 759 C CA . TRP A 1 94 ? 1.209 12.699 -4.521 1.00 91.75 94 TRP A CA 1
ATOM 760 C C . TRP A 1 94 ? 2.227 11.718 -3.908 1.00 91.75 94 TRP A C 1
ATOM 762 O O . TRP A 1 94 ? 2.245 11.513 -2.697 1.00 91.75 94 TRP A O 1
ATOM 772 N N . LEU A 1 95 ? 3.080 11.107 -4.739 1.00 90.56 95 LEU A N 1
ATOM 773 C CA . LEU A 1 95 ? 4.200 10.240 -4.348 1.00 90.56 95 LEU A CA 1
ATOM 774 C C . LEU A 1 95 ? 3.814 8.938 -3.622 1.00 90.56 95 LEU A C 1
ATOM 776 O O . LEU A 1 95 ? 4.668 8.304 -3.005 1.00 90.56 95 LEU A O 1
ATOM 780 N N . ALA A 1 96 ? 2.562 8.481 -3.729 1.00 91.44 96 ALA A N 1
ATOM 781 C CA . ALA A 1 96 ? 2.190 7.148 -3.251 1.00 91.44 96 ALA A CA 1
ATOM 782 C C . ALA A 1 96 ? 2.508 6.072 -4.314 1.00 91.44 96 ALA A C 1
ATOM 784 O O . ALA A 1 96 ? 2.141 6.268 -5.483 1.00 91.44 96 ALA A O 1
ATOM 785 N N . PRO A 1 97 ? 3.155 4.947 -3.939 1.00 91.06 97 PRO A N 1
ATOM 786 C CA . PRO A 1 97 ? 3.471 3.857 -4.859 1.00 91.06 97 PRO A CA 1
ATOM 787 C C . PRO A 1 97 ? 2.215 3.068 -5.243 1.00 91.06 97 PRO A C 1
ATOM 789 O O . PRO A 1 97 ? 1.352 2.800 -4.409 1.00 91.06 97 PRO A O 1
ATOM 792 N N . ILE A 1 98 ? 2.136 2.655 -6.506 1.00 90.69 98 ILE A N 1
ATOM 793 C CA . ILE A 1 98 ? 1.093 1.762 -7.016 1.00 90.69 98 ILE A CA 1
ATOM 794 C C . ILE A 1 98 ? 1.670 0.342 -7.063 1.00 90.69 98 ILE A C 1
ATOM 796 O O . ILE A 1 98 ? 2.725 0.097 -7.658 1.00 90.69 98 ILE A O 1
ATOM 800 N N . VAL A 1 99 ? 0.996 -0.596 -6.397 1.00 92.62 99 VAL A N 1
ATOM 801 C CA . VAL A 1 99 ? 1.459 -1.983 -6.274 1.00 92.62 99 VAL A CA 1
ATOM 802 C C . VAL A 1 99 ? 1.081 -2.759 -7.533 1.00 92.62 99 VAL A C 1
ATOM 804 O O . VAL A 1 99 ? -0.097 -2.945 -7.827 1.00 92.62 99 VAL A O 1
ATOM 807 N N . TRP A 1 100 ? 2.093 -3.228 -8.258 1.00 91.25 100 TRP A N 1
ATOM 808 C CA . TRP A 1 100 ? 1.963 -4.061 -9.446 1.00 91.25 100 TRP A CA 1
ATOM 809 C C . TRP A 1 100 ? 2.922 -5.240 -9.352 1.00 91.25 100 TRP A C 1
ATOM 811 O O . TRP A 1 100 ? 3.916 -5.204 -8.624 1.00 91.25 100 TRP A O 1
ATOM 821 N N . GLU A 1 101 ? 2.677 -6.259 -10.171 1.00 88.50 101 GLU A N 1
ATOM 822 C CA . GLU A 1 101 ? 3.624 -7.357 -10.310 1.00 88.50 101 GLU A CA 1
ATOM 823 C C . GLU A 1 101 ? 4.988 -6.826 -10.777 1.00 88.50 101 GLU A C 1
ATOM 825 O O . GLU A 1 101 ? 5.093 -6.123 -11.796 1.00 88.50 101 GLU A O 1
ATOM 830 N N . GLY A 1 102 ? 6.027 -7.150 -10.009 1.00 85.00 102 GLY A N 1
ATOM 831 C CA . GLY A 1 102 ? 7.386 -6.663 -10.202 1.00 85.00 102 GLY A CA 1
ATOM 832 C C . GLY A 1 102 ? 7.721 -5.306 -9.570 1.00 85.00 102 GLY A C 1
ATOM 833 O O . GLY A 1 102 ? 8.900 -4.955 -9.611 1.00 85.00 102 GLY A O 1
ATOM 834 N N . THR A 1 103 ? 6.796 -4.541 -8.968 1.00 88.31 103 THR A N 1
ATOM 835 C CA . THR A 1 103 ? 7.155 -3.266 -8.289 1.00 88.31 103 THR A CA 1
ATOM 836 C C . THR A 1 103 ? 7.664 -3.448 -6.861 1.00 88.31 103 THR A C 1
ATOM 838 O O . THR A 1 103 ? 8.341 -2.559 -6.349 1.00 88.31 103 THR A O 1
ATOM 841 N N . PHE A 1 104 ? 7.424 -4.605 -6.247 1.00 88.44 104 PHE A N 1
ATOM 842 C CA . PHE A 1 104 ? 7.954 -4.972 -4.935 1.00 88.44 104 PHE A CA 1
ATOM 843 C C . PHE A 1 104 ? 8.571 -6.377 -4.966 1.00 88.44 104 PHE A C 1
ATOM 845 O O . PHE A 1 104 ? 8.394 -7.125 -5.927 1.00 88.44 104 PHE A O 1
ATOM 852 N N . ASP A 1 105 ? 9.342 -6.709 -3.931 1.00 88.19 105 ASP A N 1
ATOM 853 C CA . ASP A 1 105 ? 9.884 -8.049 -3.709 1.00 88.19 105 ASP A CA 1
ATOM 854 C C . ASP A 1 105 ? 9.256 -8.618 -2.425 1.00 88.19 105 ASP A C 1
ATOM 856 O O . ASP A 1 105 ? 9.494 -8.064 -1.345 1.00 88.19 105 ASP A O 1
ATOM 860 N N . PRO A 1 106 ? 8.432 -9.677 -2.513 1.00 89.38 106 PRO A N 1
ATOM 861 C CA . PRO A 1 106 ? 7.715 -10.205 -1.360 1.00 89.38 106 PRO A CA 1
ATOM 862 C C . PRO A 1 106 ? 8.656 -10.724 -0.270 1.00 89.38 106 PRO A C 1
ATOM 864 O O . PRO A 1 106 ? 8.320 -10.601 0.903 1.00 89.38 106 PRO A O 1
ATOM 867 N N . LEU A 1 107 ? 9.846 -11.232 -0.616 1.00 88.69 107 LEU A N 1
ATOM 868 C CA . LEU A 1 107 ? 10.806 -11.730 0.377 1.00 88.69 107 LEU A CA 1
ATOM 869 C C . LEU A 1 107 ? 11.316 -10.597 1.270 1.00 88.69 107 LEU A C 1
ATOM 871 O O . LEU A 1 107 ? 11.453 -10.769 2.482 1.00 88.69 107 LEU A O 1
ATOM 875 N N . ILE A 1 108 ? 11.553 -9.425 0.675 1.00 89.00 108 ILE A N 1
ATOM 876 C CA . ILE A 1 108 ? 11.987 -8.235 1.407 1.00 89.00 108 ILE A CA 1
ATOM 877 C C . ILE A 1 108 ? 10.863 -7.741 2.316 1.00 89.00 108 ILE A C 1
ATOM 879 O O . ILE A 1 108 ? 11.082 -7.547 3.510 1.00 89.00 108 ILE A O 1
ATOM 883 N N . ILE A 1 109 ? 9.655 -7.580 1.775 1.00 90.38 109 ILE A N 1
ATOM 884 C CA . ILE A 1 109 ? 8.494 -7.109 2.542 1.00 90.38 109 ILE A CA 1
ATOM 885 C C . ILE A 1 109 ? 8.200 -8.052 3.715 1.00 90.38 109 ILE A C 1
ATOM 887 O O . ILE A 1 109 ? 8.052 -7.594 4.848 1.00 90.38 109 ILE A O 1
ATOM 891 N N . ASP A 1 110 ? 8.215 -9.362 3.482 1.00 91.06 110 ASP A N 1
ATOM 892 C CA . ASP A 1 110 ? 8.033 -10.369 4.526 1.00 91.06 110 ASP A CA 1
ATOM 893 C C . ASP A 1 110 ? 9.101 -10.275 5.616 1.00 91.06 110 ASP A C 1
ATOM 895 O O . ASP A 1 110 ? 8.774 -10.356 6.799 1.00 91.06 110 ASP A O 1
ATOM 899 N N . SER A 1 111 ? 10.371 -10.099 5.242 1.00 88.94 111 SER A N 1
ATOM 900 C CA . SER A 1 111 ? 11.464 -9.983 6.215 1.00 88.94 111 SER A CA 1
ATOM 901 C C . SER A 1 111 ? 11.327 -8.757 7.120 1.00 88.94 111 SER A C 1
ATOM 903 O O . SER A 1 111 ? 11.709 -8.817 8.286 1.00 88.94 111 SER A O 1
ATOM 905 N N . ILE A 1 112 ? 10.737 -7.675 6.602 1.00 89.75 112 ILE A N 1
ATOM 906 C CA . ILE A 1 112 ? 10.477 -6.457 7.363 1.00 89.75 112 ILE A CA 1
ATOM 907 C C . ILE A 1 112 ? 9.273 -6.673 8.273 1.00 89.75 112 ILE A C 1
ATOM 909 O O . ILE A 1 112 ? 9.390 -6.448 9.467 1.00 89.75 112 ILE A O 1
ATOM 913 N N . TYR A 1 113 ? 8.127 -7.119 7.754 1.00 92.62 113 TYR A N 1
ATOM 914 C CA . TYR A 1 113 ? 6.868 -7.093 8.510 1.00 92.62 113 TYR A CA 1
ATOM 915 C C . TYR A 1 113 ? 6.606 -8.326 9.385 1.00 92.62 113 TYR A C 1
ATOM 917 O O . TYR A 1 113 ? 5.893 -8.199 10.383 1.00 92.62 113 TYR A O 1
ATOM 925 N N . LYS A 1 114 ? 7.182 -9.500 9.084 1.00 92.56 114 LYS A N 1
ATOM 926 C CA . LYS A 1 114 ? 7.000 -10.703 9.923 1.00 92.56 114 LYS A CA 1
ATOM 927 C C . LYS A 1 114 ? 7.522 -10.512 11.355 1.00 92.56 114 LYS A C 1
ATOM 929 O O . LYS A 1 114 ? 6.767 -10.819 12.275 1.00 92.56 114 LYS A O 1
ATOM 934 N N . PRO A 1 115 ? 8.734 -9.967 11.593 1.00 93.62 115 PRO A N 1
ATOM 935 C CA . PRO A 1 115 ? 9.232 -9.730 12.951 1.00 93.62 115 PRO A CA 1
ATOM 936 C C . PRO A 1 115 ? 8.394 -8.735 13.763 1.00 93.62 115 PRO A C 1
ATOM 938 O O . PRO A 1 115 ? 8.413 -8.783 14.990 1.00 93.62 115 PRO A O 1
ATOM 941 N N . LEU A 1 116 ? 7.645 -7.845 13.099 1.00 94.75 116 LEU A N 1
ATOM 942 C CA . LEU A 1 116 ? 6.771 -6.879 13.768 1.00 94.75 116 LEU A CA 1
ATOM 943 C C . LEU A 1 116 ? 5.481 -7.513 14.316 1.00 94.75 116 LEU A C 1
ATOM 945 O O . LEU A 1 116 ? 4.742 -6.829 15.021 1.00 94.75 116 LEU A O 1
ATOM 949 N N . ASN A 1 117 ? 5.194 -8.788 14.013 1.00 94.50 117 ASN A N 1
ATOM 950 C CA . ASN A 1 117 ? 3.960 -9.478 14.411 1.00 94.50 117 ASN A CA 1
ATOM 951 C C . ASN A 1 117 ? 2.690 -8.681 14.054 1.00 94.50 117 ASN A C 1
ATOM 953 O O . ASN A 1 117 ? 1.735 -8.601 14.832 1.00 94.50 117 ASN A O 1
ATOM 957 N N . VAL A 1 118 ? 2.682 -8.056 12.872 1.00 95.00 118 VAL A N 1
ATOM 958 C CA . VAL A 1 118 ? 1.532 -7.279 12.399 1.00 95.00 118 VAL A CA 1
ATOM 959 C C . VAL A 1 118 ? 0.326 -8.191 12.165 1.00 95.00 118 VAL A C 1
ATOM 961 O O . VAL A 1 118 ? 0.445 -9.266 11.582 1.00 95.00 118 VAL A O 1
ATOM 964 N N . THR A 1 119 ? -0.857 -7.758 12.605 1.00 96.00 119 THR A N 1
ATOM 965 C CA . THR A 1 119 ? -2.118 -8.474 12.365 1.00 96.00 119 THR A CA 1
ATOM 966 C C . THR A 1 119 ? -2.934 -7.726 11.320 1.00 96.00 119 THR A C 1
ATOM 968 O O . THR A 1 119 ? -3.291 -6.566 11.520 1.00 96.00 119 THR A O 1
ATOM 971 N N . ILE A 1 120 ? -3.235 -8.389 10.203 1.00 96.00 120 ILE A N 1
ATOM 972 C CA . ILE A 1 120 ? -4.017 -7.811 9.106 1.00 96.00 120 ILE A CA 1
ATOM 973 C C . ILE A 1 120 ? -5.481 -8.208 9.296 1.00 96.00 120 ILE A C 1
ATOM 975 O O . ILE A 1 120 ? -5.859 -9.359 9.083 1.00 96.00 120 ILE A O 1
ATOM 979 N N . ALA A 1 121 ? -6.313 -7.251 9.703 1.00 97.06 121 ALA A N 1
ATOM 980 C CA . ALA A 1 121 ? -7.753 -7.454 9.786 1.00 97.06 121 ALA A CA 1
ATOM 981 C C . ALA A 1 121 ? -8.382 -7.335 8.390 1.00 97.06 121 ALA A C 1
ATOM 983 O O . ALA A 1 121 ? -8.155 -6.355 7.685 1.00 97.06 121 ALA A O 1
ATOM 984 N N . THR A 1 122 ? -9.193 -8.321 8.005 1.00 96.94 122 THR A N 1
ATOM 985 C CA . THR A 1 122 ? -9.971 -8.291 6.758 1.00 96.94 122 THR A CA 1
ATOM 986 C C . THR A 1 122 ? -11.451 -8.271 7.106 1.00 96.94 122 THR A C 1
ATOM 988 O O . THR A 1 122 ? -11.941 -9.170 7.787 1.00 96.94 122 THR A O 1
ATOM 991 N N . THR A 1 123 ? -12.166 -7.246 6.651 1.00 96.75 123 THR A N 1
ATOM 992 C CA . THR A 1 123 ? -13.616 -7.130 6.821 1.00 96.75 123 THR A CA 1
ATOM 993 C C . THR A 1 123 ? -14.307 -7.480 5.507 1.00 96.75 123 THR A C 1
ATOM 995 O O . THR A 1 123 ? -13.989 -6.931 4.455 1.00 96.75 123 THR A O 1
ATOM 998 N N . VAL A 1 124 ? -15.248 -8.425 5.555 1.00 95.94 124 VAL A N 1
ATOM 999 C CA . VAL A 1 124 ? -16.041 -8.852 4.394 1.00 95.94 124 VAL A CA 1
ATOM 1000 C C . VAL A 1 124 ? -17.512 -8.766 4.763 1.00 95.94 124 VAL A C 1
ATOM 1002 O O . VAL A 1 124 ? -17.923 -9.262 5.811 1.00 95.94 124 VAL A O 1
ATOM 1005 N N . PHE A 1 125 ? -18.303 -8.143 3.895 1.00 95.56 125 PHE A N 1
ATOM 1006 C CA . PHE A 1 125 ? -19.751 -8.064 4.035 1.00 95.56 125 PHE A CA 1
ATOM 1007 C C . PHE A 1 125 ? -20.403 -9.019 3.036 1.00 95.56 125 PHE A C 1
ATOM 1009 O O . PHE A 1 125 ? -20.100 -8.969 1.846 1.00 95.56 125 PHE A O 1
ATOM 1016 N N . ALA A 1 126 ? -21.312 -9.866 3.512 1.00 93.12 126 ALA A N 1
ATOM 1017 C CA . ALA A 1 126 ? -22.141 -10.727 2.675 1.00 93.12 126 ALA A CA 1
ATOM 1018 C C . ALA A 1 126 ? -23.613 -10.424 2.976 1.00 93.12 126 ALA A C 1
ATOM 1020 O O . ALA A 1 126 ? -24.141 -10.840 4.006 1.00 93.12 126 ALA A O 1
ATOM 1021 N N . VAL A 1 127 ? -24.255 -9.643 2.103 1.00 89.12 127 VAL A N 1
ATOM 1022 C CA . VAL A 1 127 ? -25.643 -9.184 2.263 1.00 89.12 127 VAL A CA 1
ATOM 1023 C C . VAL A 1 127 ? -26.487 -9.740 1.119 1.00 89.12 127 VAL A C 1
ATOM 1025 O O . VAL A 1 127 ? -26.317 -9.309 -0.014 1.00 89.12 127 VAL A O 1
ATOM 1028 N N . GLY A 1 128 ? -27.412 -10.657 1.428 1.00 85.94 128 GLY A N 1
ATOM 1029 C CA . GLY A 1 128 ? -28.466 -11.124 0.511 1.00 85.94 128 GLY A CA 1
ATOM 1030 C C . GLY A 1 128 ? -28.000 -11.711 -0.835 1.00 85.94 128 GLY A C 1
ATOM 1031 O O . GLY A 1 128 ? -26.825 -12.014 -1.027 1.00 85.94 128 GLY A O 1
ATOM 1032 N N . LYS A 1 129 ? -28.955 -11.898 -1.755 1.00 69.69 129 LYS A N 1
ATOM 1033 C CA . LYS A 1 129 ? -28.752 -12.209 -3.178 1.00 69.69 129 LYS A CA 1
ATOM 1034 C C . LYS A 1 129 ? -29.585 -11.243 -4.013 1.00 69.69 129 LYS A C 1
ATOM 1036 O O . LYS A 1 129 ? -30.707 -10.933 -3.555 1.00 69.69 129 LYS A O 1
#

pLDDT: mean 75.38, std 17.93, range [40.97, 97.06]